Protein AF-A0A1A2YY21-F1 (afdb_monomer_lite)

Sequence (65 aa):
MADADGATVIFLQSHPAWAAARRRDRERHDAMRRHPSFVARRHAAAAGGQVTRNFKVYSSTDTPA

Foldseek 3Di:
DDPDDPDDPDPLVPDPVSVVVVVVVVVVVVVVCPDVVNVLCVVCVVVVHHPDDPDPDDPDPPDDD

pLDDT: mean 75.85, std 12.41, range [40.78, 93.62]

Structure (mmCIF, N/CA/C/O backbone):
data_AF-A0A1A2YY21-F1
#
_entry.id   AF-A0A1A2YY21-F1
#
loop_
_atom_site.group_PDB
_atom_site.id
_atom_site.type_symbol
_atom_site.label_atom_id
_atom_site.label_alt_id
_atom_site.label_comp_id
_atom_site.label_asym_id
_atom_site.label_entity_id
_atom_site.label_seq_id
_atom_site.pdbx_PDB_ins_code
_atom_site.Cartn_x
_atom_site.Cartn_y
_atom_site.Cartn_z
_atom_site.occupancy
_atom_site.B_iso_or_equiv
_atom_site.auth_seq_id
_atom_site.auth_comp_id
_atom_site.auth_asym_id
_atom_site.auth_atom_id
_atom_site.pdbx_PDB_model_num
ATOM 1 N N . MET A 1 1 ? -15.405 -21.712 23.859 1.00 40.78 1 MET A N 1
ATOM 2 C CA . MET A 1 1 ? -14.747 -20.447 24.235 1.00 40.78 1 MET A CA 1
ATOM 3 C C . MET A 1 1 ? -15.758 -19.361 23.962 1.00 40.78 1 MET A C 1
ATOM 5 O O . MET A 1 1 ? -16.108 -19.179 22.808 1.00 4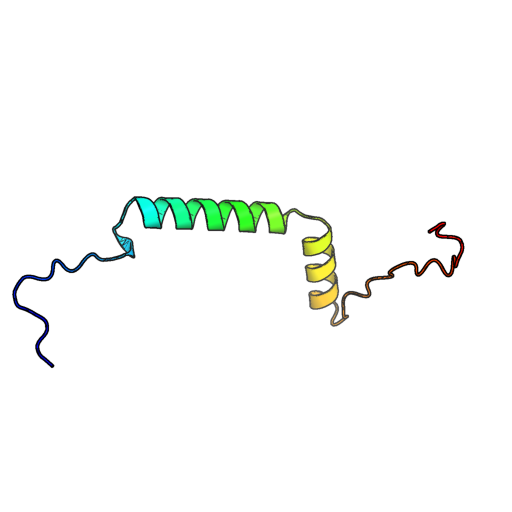0.78 1 MET A O 1
ATOM 9 N N . ALA A 1 2 ? -16.353 -18.820 25.022 1.00 47.84 2 ALA A N 1
ATOM 10 C CA . ALA A 1 2 ? -17.423 -17.839 24.927 1.00 47.84 2 ALA A CA 1
ATOM 11 C C . ALA A 1 2 ? -16.818 -16.483 24.556 1.00 47.84 2 ALA A C 1
ATOM 13 O O . ALA A 1 2 ? -15.959 -15.981 25.283 1.00 47.84 2 ALA A O 1
ATOM 14 N N . ASP A 1 3 ? -17.249 -15.919 23.431 1.00 52.78 3 ASP A N 1
ATOM 15 C CA . ASP A 1 3 ? -17.142 -14.485 23.202 1.00 52.78 3 ASP A CA 1
ATOM 16 C C . ASP A 1 3 ? -17.889 -13.800 24.350 1.00 52.78 3 ASP A C 1
ATOM 18 O O . ASP A 1 3 ? -19.057 -14.089 24.607 1.00 52.78 3 ASP A O 1
ATOM 22 N N . ALA A 1 4 ? -17.175 -12.992 25.128 1.00 59.06 4 ALA A N 1
ATOM 23 C CA . ALA A 1 4 ? -17.740 -12.330 26.291 1.00 59.06 4 ALA A CA 1
ATOM 24 C C . ALA A 1 4 ? -18.876 -11.390 25.851 1.00 59.06 4 ALA A C 1
ATOM 26 O O . ALA A 1 4 ? -18.642 -10.459 25.073 1.00 59.06 4 ALA A O 1
ATOM 27 N N . ASP A 1 5 ? -20.086 -11.637 26.361 1.00 54.78 5 ASP A N 1
ATOM 28 C CA . ASP A 1 5 ? -21.254 -10.764 26.218 1.00 54.78 5 ASP A CA 1
ATOM 29 C C . ASP A 1 5 ? -20.877 -9.339 26.655 1.00 54.78 5 ASP A C 1
ATOM 31 O O . ASP A 1 5 ? -20.700 -9.058 27.841 1.00 54.78 5 ASP A O 1
ATOM 35 N N . GLY A 1 6 ? -20.688 -8.445 25.679 1.00 58.97 6 GLY A N 1
ATOM 36 C CA . GLY A 1 6 ? -20.306 -7.046 25.900 1.00 58.97 6 GLY A CA 1
ATOM 37 C C . GLY A 1 6 ? -19.109 -6.540 25.087 1.00 58.97 6 GLY A C 1
ATOM 38 O O . GLY A 1 6 ? -18.797 -5.352 25.157 1.00 58.97 6 GLY A O 1
ATOM 39 N N . ALA A 1 7 ? -18.433 -7.382 24.298 1.00 64.56 7 ALA A N 1
ATOM 40 C CA . ALA A 1 7 ? -17.352 -6.917 23.429 1.00 64.56 7 ALA A CA 1
ATOM 41 C C . ALA A 1 7 ? -17.893 -6.125 22.219 1.00 64.56 7 ALA A C 1
ATOM 43 O O . ALA A 1 7 ? -18.507 -6.680 21.308 1.00 64.56 7 ALA A O 1
ATOM 44 N N . THR A 1 8 ? -17.636 -4.813 22.180 1.00 68.44 8 THR A N 1
ATOM 45 C CA . THR A 1 8 ? -17.927 -3.968 21.012 1.00 68.44 8 THR A CA 1
ATOM 46 C C . THR A 1 8 ? -17.114 -4.450 19.813 1.00 68.44 8 THR A C 1
ATOM 48 O O . THR A 1 8 ? -15.892 -4.291 19.772 1.00 68.44 8 THR A O 1
ATOM 51 N N . VAL A 1 9 ? -17.788 -5.015 18.811 1.00 68.25 9 VAL A N 1
ATOM 52 C CA . VAL A 1 9 ? -17.163 -5.423 17.548 1.00 68.25 9 VAL A CA 1
ATOM 53 C C . VAL A 1 9 ? -16.760 -4.169 16.773 1.00 68.25 9 VAL A C 1
ATOM 55 O O . VAL A 1 9 ? -17.557 -3.555 16.064 1.00 68.25 9 VAL A O 1
ATOM 58 N N . ILE A 1 10 ? -15.501 -3.759 16.918 1.00 68.25 10 ILE A N 1
ATOM 59 C CA . ILE A 1 10 ? -14.937 -2.666 16.129 1.00 68.25 10 ILE A CA 1
ATOM 60 C C . ILE A 1 10 ? -14.544 -3.234 14.768 1.00 68.25 10 ILE A C 1
ATOM 62 O O . ILE A 1 10 ? -13.495 -3.861 14.607 1.00 68.25 10 ILE A O 1
ATOM 66 N N . PHE A 1 11 ? -15.380 -2.991 13.759 1.00 71.19 11 PHE A N 1
ATOM 67 C CA . PHE A 1 11 ? -15.015 -3.266 12.375 1.00 71.19 11 PHE A CA 1
ATOM 68 C C . PHE A 1 11 ? -13.852 -2.356 11.982 1.00 71.19 11 PHE A C 1
ATOM 70 O O . PHE A 1 11 ? -14.033 -1.157 11.764 1.00 71.19 11 PHE A O 1
ATOM 77 N N . LEU A 1 12 ? -12.653 -2.936 11.860 1.00 74.19 12 LEU A N 1
ATOM 78 C CA . LEU A 1 12 ? -11.427 -2.221 11.485 1.00 74.19 12 LEU A CA 1
ATOM 79 C C . LEU A 1 12 ? -11.634 -1.348 10.238 1.00 74.19 12 LEU A C 1
ATOM 81 O O . LEU A 1 12 ? -11.117 -0.240 10.158 1.00 74.19 12 LEU A O 1
ATOM 85 N N . GLN A 1 13 ? -12.448 -1.834 9.298 1.00 70.75 13 GLN A N 1
ATOM 86 C CA . GLN A 1 13 ? -12.729 -1.176 8.026 1.00 70.75 13 GLN A CA 1
ATOM 87 C C . GLN A 1 13 ? -13.497 0.147 8.170 1.00 70.75 13 GLN A C 1
ATOM 89 O O . GLN A 1 13 ? -13.321 1.060 7.364 1.00 70.75 13 GL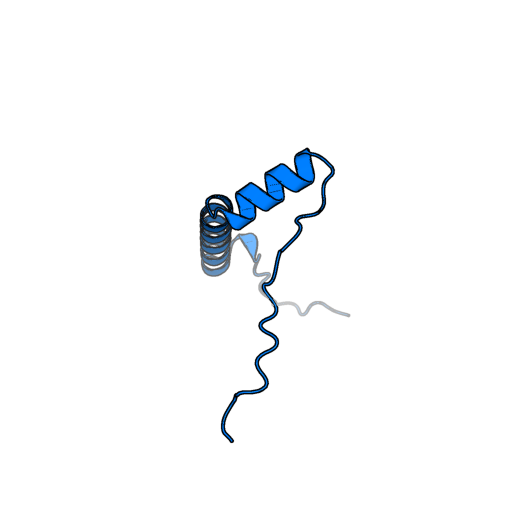N A O 1
ATOM 94 N N . SER A 1 14 ? -14.305 0.263 9.223 1.00 77.12 14 SER A N 1
ATOM 95 C CA . SER A 1 14 ? -15.109 1.446 9.539 1.00 77.12 14 SER A CA 1
ATOM 96 C C . SER A 1 14 ? -14.356 2.441 10.427 1.00 77.12 14 SER A C 1
ATOM 98 O O . SER A 1 14 ? -14.861 3.527 10.705 1.00 77.12 14 SER A O 1
ATOM 100 N N . HIS A 1 15 ? -13.148 2.094 10.890 1.00 83.50 15 HIS A N 1
ATOM 101 C CA . HIS A 1 15 ? -12.401 2.931 11.818 1.00 83.50 15 HIS A CA 1
ATOM 102 C C . HIS A 1 15 ? -11.689 4.079 11.075 1.00 83.50 15 HIS A C 1
ATOM 104 O O . HIS A 1 15 ? -10.890 3.827 10.165 1.00 83.50 15 HIS A O 1
ATOM 110 N N . PRO A 1 16 ? -11.877 5.351 11.476 1.00 83.12 16 PRO A N 1
ATOM 111 C CA . PRO A 1 16 ? -11.310 6.498 10.761 1.00 83.12 16 PRO A CA 1
ATOM 112 C C . PRO A 1 16 ? -9.776 6.468 10.710 1.00 83.12 16 PRO A C 1
ATOM 114 O O . PRO A 1 16 ? -9.184 6.784 9.677 1.00 83.12 16 PRO A O 1
ATOM 117 N N . ALA A 1 17 ? -9.123 6.014 11.786 1.00 88.00 17 ALA A N 1
ATOM 118 C CA . ALA A 1 17 ? -7.669 5.829 11.807 1.00 88.00 17 ALA A CA 1
ATOM 119 C C . ALA A 1 17 ? -7.189 4.769 10.795 1.00 88.00 17 ALA A C 1
ATOM 121 O O . ALA A 1 17 ? -6.168 4.961 10.137 1.00 88.00 17 ALA A O 1
ATOM 122 N N . TRP A 1 18 ? -7.946 3.683 10.613 1.00 84.75 18 TRP A N 1
ATOM 123 C CA . TRP A 1 18 ? -7.624 2.648 9.631 1.00 84.75 18 TRP A CA 1
ATOM 124 C C . TRP A 1 18 ? -7.815 3.161 8.201 1.00 84.75 18 TRP A C 1
ATOM 126 O O . TRP A 1 18 ? -6.945 2.971 7.351 1.00 84.75 18 TRP A O 1
ATOM 136 N N . ALA A 1 19 ? -8.895 3.904 7.945 1.00 87.25 19 ALA A N 1
ATOM 137 C CA . ALA A 1 19 ? -9.118 4.549 6.655 1.00 87.25 19 ALA A CA 1
ATOM 138 C C . ALA A 1 19 ? -8.001 5.557 6.314 1.00 87.25 19 ALA A C 1
ATOM 140 O O . ALA A 1 19 ? -7.527 5.596 5.177 1.00 87.25 19 ALA A O 1
ATOM 141 N N . ALA A 1 20 ? -7.536 6.340 7.295 1.00 88.81 20 ALA A N 1
ATOM 142 C CA . ALA A 1 20 ? -6.410 7.258 7.126 1.00 88.81 20 ALA A CA 1
ATOM 143 C C . ALA A 1 20 ? -5.092 6.518 6.840 1.00 88.81 20 ALA A C 1
ATOM 145 O O . ALA A 1 20 ? -4.376 6.883 5.905 1.00 88.81 20 ALA A O 1
ATOM 146 N N . ALA A 1 21 ? -4.802 5.437 7.572 1.00 89.94 21 ALA A N 1
ATOM 147 C CA . ALA A 1 21 ? -3.639 4.589 7.315 1.00 89.94 21 ALA A CA 1
ATOM 148 C C . ALA A 1 21 ? -3.681 3.977 5.905 1.00 89.94 21 ALA A C 1
ATOM 150 O O . ALA A 1 21 ? -2.682 4.000 5.186 1.00 89.94 21 ALA A O 1
ATOM 151 N N . ARG A 1 22 ? -4.855 3.507 5.461 1.00 90.44 22 ARG A N 1
ATOM 152 C CA . ARG A 1 22 ? -5.046 2.948 4.116 1.00 90.44 22 ARG A CA 1
ATOM 153 C C . ARG A 1 22 ? -4.849 3.988 3.014 1.00 90.44 22 ARG A C 1
ATOM 155 O O . ARG A 1 22 ? -4.300 3.650 1.967 1.00 90.44 22 ARG A O 1
ATOM 162 N N . ARG A 1 23 ? -5.273 5.239 3.229 1.00 90.19 23 ARG A N 1
ATOM 163 C CA . ARG A 1 23 ? -4.996 6.347 2.297 1.00 90.19 23 ARG A CA 1
ATOM 164 C C . ARG A 1 23 ? -3.498 6.616 2.182 1.00 90.19 23 ARG A C 1
ATOM 166 O O . ARG A 1 23 ? -2.975 6.592 1.073 1.00 90.19 23 ARG A O 1
ATOM 173 N N . ARG A 1 24 ? -2.799 6.753 3.312 1.00 91.50 24 ARG A N 1
ATOM 174 C CA . ARG A 1 24 ? -1.346 6.981 3.339 1.00 91.50 24 ARG A CA 1
ATOM 175 C C . ARG A 1 24 ? -0.561 5.856 2.658 1.00 91.50 24 ARG A C 1
ATOM 177 O O . ARG A 1 24 ? 0.414 6.114 1.957 1.00 91.50 24 ARG A O 1
ATOM 184 N N . ASP A 1 25 ? -0.987 4.610 2.847 1.00 91.94 25 ASP A N 1
ATOM 185 C CA . ASP A 1 25 ? -0.390 3.451 2.180 1.00 91.94 25 ASP A CA 1
ATOM 186 C C . ASP A 1 25 ? -0.551 3.515 0.650 1.00 91.94 25 ASP A C 1
ATOM 188 O O . ASP A 1 25 ? 0.406 3.275 -0.087 1.00 91.94 25 ASP A O 1
ATOM 192 N N . ARG A 1 26 ? -1.732 3.913 0.157 1.00 92.06 26 ARG A N 1
ATOM 193 C CA . ARG A 1 26 ? -1.966 4.127 -1.283 1.00 92.06 26 ARG A CA 1
ATOM 194 C C . ARG A 1 26 ? -1.088 5.244 -1.839 1.00 92.06 26 ARG A C 1
ATOM 196 O O . ARG A 1 26 ? -0.417 5.035 -2.843 1.00 92.06 26 ARG A O 1
ATOM 203 N N . GLU A 1 27 ? -1.027 6.385 -1.159 1.00 93.62 27 GLU A N 1
ATOM 204 C CA . GLU A 1 27 ? -0.184 7.518 -1.563 1.00 93.62 27 GLU A CA 1
ATOM 205 C C . GLU A 1 27 ? 1.296 7.130 -1.628 1.00 93.62 27 GLU A C 1
ATOM 207 O O . GLU A 1 27 ? 1.991 7.463 -2.590 1.00 93.62 27 GLU A O 1
ATOM 212 N N . ARG A 1 28 ? 1.777 6.369 -0.637 1.00 91.50 28 ARG A N 1
ATOM 213 C CA . ARG A 1 28 ? 3.145 5.845 -0.627 1.00 91.50 28 ARG A CA 1
ATOM 214 C C . ARG A 1 28 ? 3.387 4.910 -1.806 1.00 91.50 28 ARG A C 1
ATOM 216 O O . ARG A 1 28 ? 4.412 5.040 -2.472 1.00 91.50 28 ARG A O 1
ATOM 223 N N . HIS A 1 29 ? 2.467 3.988 -2.081 1.00 90.31 29 HIS A N 1
ATOM 224 C CA . HIS A 1 29 ? 2.581 3.095 -3.230 1.00 90.31 29 HIS A CA 1
ATOM 225 C C . HIS A 1 29 ? 2.596 3.862 -4.554 1.00 90.31 29 HIS A C 1
ATOM 227 O O . HIS A 1 29 ? 3.423 3.561 -5.413 1.00 90.31 29 HIS A O 1
ATOM 233 N N . ASP A 1 30 ? 1.756 4.881 -4.714 1.00 91.06 30 ASP A N 1
ATOM 234 C CA . ASP A 1 30 ? 1.732 5.706 -5.923 1.00 91.06 30 ASP A CA 1
ATOM 235 C C . ASP A 1 30 ? 3.002 6.550 -6.074 1.00 91.06 30 ASP A C 1
ATOM 237 O O . ASP A 1 30 ? 3.547 6.659 -7.174 1.00 91.06 30 ASP A O 1
ATOM 241 N N . ALA A 1 31 ? 3.541 7.089 -4.979 1.00 90.12 31 ALA A N 1
ATOM 242 C CA . ALA A 1 31 ? 4.845 7.745 -4.983 1.00 90.12 31 ALA A CA 1
ATOM 243 C C . ALA A 1 31 ? 5.967 6.765 -5.375 1.00 90.12 31 ALA A C 1
ATOM 245 O O . ALA A 1 31 ? 6.774 7.066 -6.255 1.00 90.12 31 ALA A O 1
ATOM 246 N N . MET A 1 32 ? 5.978 5.559 -4.797 1.00 89.88 32 MET A N 1
ATOM 247 C CA . MET A 1 32 ? 6.942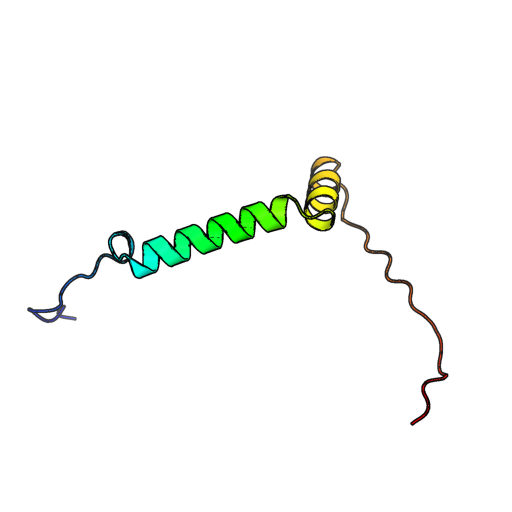 4.508 -5.140 1.00 89.88 32 MET A CA 1
ATOM 248 C C . MET A 1 32 ? 6.816 4.060 -6.599 1.00 89.88 32 MET A C 1
ATOM 250 O O . MET A 1 32 ? 7.830 3.774 -7.230 1.00 89.88 32 MET A O 1
ATOM 254 N N . ARG A 1 33 ? 5.605 4.040 -7.167 1.00 87.31 33 ARG A N 1
ATOM 255 C CA . ARG A 1 33 ? 5.368 3.688 -8.575 1.00 87.31 33 ARG A CA 1
ATOM 256 C C . ARG A 1 33 ? 5.995 4.671 -9.558 1.00 87.31 33 ARG A C 1
ATOM 258 O O . ARG A 1 33 ? 6.394 4.258 -10.644 1.00 87.31 33 ARG A O 1
ATOM 265 N N . ARG A 1 34 ? 6.097 5.946 -9.180 1.00 89.19 34 ARG A N 1
ATOM 266 C CA . ARG A 1 34 ? 6.762 6.990 -9.977 1.00 89.19 34 ARG A CA 1
ATOM 267 C C . ARG A 1 34 ? 8.286 6.935 -9.866 1.00 89.19 34 ARG A C 1
ATOM 269 O O . ARG A 1 34 ? 8.973 7.586 -10.644 1.00 89.19 34 ARG A O 1
ATOM 276 N N . HIS A 1 35 ? 8.826 6.170 -8.917 1.00 88.94 35 HIS A N 1
ATOM 277 C CA . HIS A 1 35 ? 10.263 6.096 -8.706 1.00 88.94 35 HIS A CA 1
ATOM 278 C C . HIS A 1 35 ? 10.952 5.341 -9.861 1.00 88.94 35 HIS A C 1
ATOM 280 O O . HIS A 1 35 ? 10.498 4.256 -10.244 1.00 88.94 35 HIS A O 1
ATOM 286 N N . PRO A 1 36 ? 12.089 5.837 -10.385 1.00 85.69 36 PRO A N 1
ATOM 287 C CA . PRO A 1 36 ? 12.776 5.225 -11.524 1.00 85.69 36 PRO A CA 1
ATOM 288 C C . PRO A 1 36 ? 13.194 3.773 -11.267 1.00 85.69 36 PRO A C 1
ATOM 290 O O . PRO A 1 36 ? 13.125 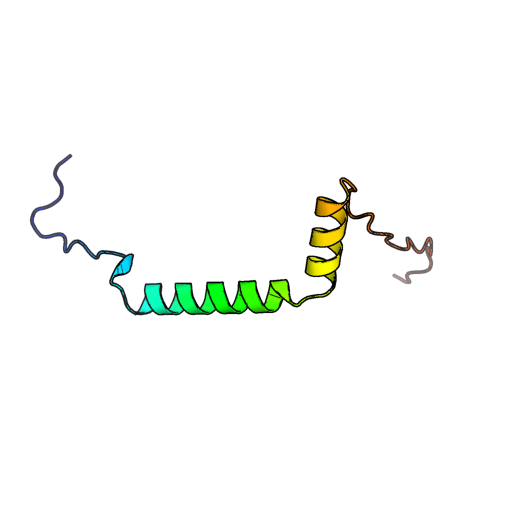2.946 -12.170 1.00 85.69 36 PRO A O 1
ATOM 293 N N . SER A 1 37 ? 13.553 3.413 -10.029 1.00 82.88 37 SER A N 1
ATOM 294 C CA . SER A 1 37 ? 13.873 2.016 -9.686 1.00 82.88 37 SER A CA 1
ATOM 295 C C . SER A 1 37 ? 12.671 1.073 -9.808 1.00 82.88 37 SER A C 1
ATOM 297 O O . SER A 1 37 ? 12.838 -0.091 -10.174 1.00 82.88 37 SER A O 1
ATOM 299 N N . PHE A 1 38 ? 11.459 1.561 -9.524 1.00 83.19 38 PHE A N 1
ATOM 300 C CA . PHE A 1 38 ? 10.234 0.788 -9.692 1.00 83.19 38 PHE A CA 1
ATOM 301 C C . PHE A 1 38 ? 9.895 0.642 -11.174 1.00 83.19 38 PHE A C 1
ATOM 303 O O . PHE A 1 38 ? 9.585 -0.460 -11.618 1.00 83.19 38 PHE A O 1
ATOM 310 N N . VAL A 1 39 ? 10.018 1.725 -11.945 1.00 84.00 39 VAL A N 1
ATOM 311 C CA . VAL A 1 39 ? 9.823 1.720 -13.402 1.00 84.00 39 VAL A CA 1
ATOM 312 C C . VAL A 1 39 ? 10.805 0.755 -14.074 1.00 84.00 39 VAL A C 1
ATOM 314 O O . VAL A 1 39 ? 10.372 -0.149 -14.785 1.00 84.00 39 VAL A O 1
ATOM 317 N N . ALA A 1 40 ? 12.102 0.852 -13.770 1.00 82.56 40 ALA A N 1
ATO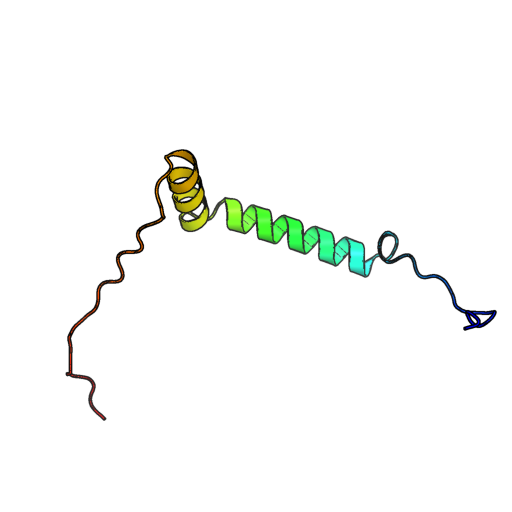M 318 C CA . ALA A 1 40 ? 13.130 -0.056 -14.281 1.00 82.56 40 ALA A CA 1
ATOM 319 C C . ALA A 1 40 ? 12.846 -1.520 -13.909 1.00 82.56 40 ALA A C 1
ATOM 321 O O . ALA A 1 40 ? 12.935 -2.406 -14.757 1.00 82.56 40 ALA A O 1
ATOM 322 N N . ARG A 1 41 ? 12.422 -1.781 -12.663 1.00 81.19 41 ARG A N 1
ATOM 323 C CA . ARG A 1 41 ? 12.007 -3.123 -12.231 1.00 81.19 41 ARG A CA 1
ATOM 324 C C . ARG A 1 41 ? 10.785 -3.633 -12.986 1.00 81.19 41 ARG A C 1
ATOM 326 O O . ARG A 1 41 ? 10.748 -4.810 -13.334 1.00 81.19 41 ARG A O 1
ATOM 333 N N . ARG A 1 42 ? 9.803 -2.769 -13.245 1.00 83.31 42 ARG A N 1
ATOM 334 C CA . ARG A 1 42 ? 8.598 -3.115 -14.004 1.00 83.31 42 ARG A CA 1
ATOM 335 C C . ARG A 1 42 ? 8.934 -3.459 -15.454 1.00 83.31 42 ARG A C 1
ATOM 337 O O . ARG A 1 42 ? 8.413 -4.443 -15.963 1.00 83.31 42 ARG A O 1
ATOM 344 N N . HIS A 1 43 ? 9.811 -2.689 -16.095 1.00 81.75 43 HIS A N 1
ATOM 345 C CA . HIS A 1 43 ? 10.268 -2.967 -17.458 1.00 81.75 43 HIS A CA 1
ATOM 346 C C . HIS A 1 43 ? 11.080 -4.260 -17.550 1.00 81.75 43 HIS A C 1
ATOM 348 O O . HIS A 1 43 ? 10.822 -5.058 -18.442 1.00 81.75 43 HIS A O 1
ATOM 354 N N . ALA A 1 44 ? 11.994 -4.507 -16.607 1.00 78.00 44 ALA A N 1
ATOM 355 C CA . ALA A 1 44 ? 12.752 -5.756 -16.562 1.00 78.00 44 ALA A CA 1
ATOM 356 C C . ALA A 1 44 ? 11.822 -6.974 -16.417 1.00 78.00 44 ALA A C 1
ATOM 358 O O . ALA A 1 44 ? 11.909 -7.910 -17.206 1.00 78.00 44 ALA A O 1
ATOM 359 N N . ALA A 1 45 ? 10.857 -6.911 -15.489 1.00 78.12 45 ALA A N 1
ATOM 360 C CA . ALA A 1 45 ? 9.867 -7.971 -15.305 1.00 78.12 45 ALA A CA 1
ATOM 361 C C . ALA A 1 45 ? 9.002 -8.205 -16.559 1.00 78.12 45 ALA A C 1
ATOM 363 O O . ALA A 1 45 ? 8.733 -9.351 -16.903 1.00 78.12 45 ALA A O 1
ATOM 364 N N . ALA A 1 46 ? 8.598 -7.141 -17.263 1.00 79.00 46 ALA A N 1
ATOM 365 C CA . ALA A 1 46 ? 7.842 -7.247 -18.515 1.00 79.00 46 ALA A CA 1
ATOM 366 C C . ALA A 1 46 ? 8.674 -7.831 -19.673 1.00 79.00 46 ALA A C 1
ATOM 368 O O . ALA A 1 46 ? 8.123 -8.495 -20.544 1.00 79.00 46 ALA A O 1
ATOM 369 N N . ALA A 1 47 ? 9.990 -7.612 -19.670 1.00 78.88 47 ALA A N 1
ATOM 370 C CA . ALA A 1 47 ? 10.927 -8.163 -20.647 1.00 78.88 47 ALA A CA 1
ATOM 371 C C . ALA A 1 47 ? 11.424 -9.582 -20.294 1.00 78.88 47 ALA A C 1
ATOM 373 O O . ALA A 1 47 ? 12.309 -10.099 -20.969 1.00 78.88 47 ALA A O 1
ATOM 374 N N . GLY A 1 48 ? 10.905 -10.205 -19.225 1.00 75.56 48 GLY A N 1
ATOM 375 C CA . GLY A 1 48 ? 11.355 -11.520 -18.749 1.00 75.56 48 GLY A CA 1
ATOM 376 C C . GLY A 1 48 ? 12.757 -11.524 -18.122 1.00 75.56 48 GLY A C 1
ATOM 377 O O . GLY A 1 48 ? 13.305 -12.587 -17.847 1.00 75.56 48 GLY A O 1
ATOM 378 N N . GLY A 1 49 ? 13.344 -10.346 -17.890 1.00 66.12 49 GLY A N 1
ATOM 379 C CA . GLY A 1 49 ? 14.691 -10.172 -17.356 1.00 66.12 49 GLY A CA 1
ATOM 380 C C . GLY A 1 49 ? 14.702 -9.835 -15.865 1.00 66.12 49 GLY A C 1
ATOM 381 O O . GLY A 1 49 ? 13.863 -9.092 -15.351 1.00 66.12 49 GLY A O 1
ATOM 382 N N . GLN A 1 50 ? 15.697 -10.347 -15.145 1.00 63.22 50 GLN A N 1
ATOM 383 C CA . GLN A 1 50 ? 15.950 -9.954 -13.760 1.00 63.22 50 GLN A CA 1
ATOM 384 C C . GLN A 1 50 ? 16.625 -8.571 -13.724 1.00 63.22 50 GLN A C 1
ATOM 386 O O . GLN A 1 50 ? 17.449 -8.245 -14.575 1.00 63.22 50 GLN A O 1
ATOM 391 N N . VAL A 1 51 ? 16.280 -7.731 -12.742 1.00 62.03 51 VAL A N 1
ATOM 392 C CA . VAL A 1 51 ? 16.919 -6.414 -12.569 1.00 62.03 51 VAL A CA 1
ATOM 393 C C . VAL A 1 51 ? 18.368 -6.609 -12.126 1.00 62.03 51 VAL A C 1
ATOM 395 O O . VAL A 1 51 ? 18.624 -6.817 -10.938 1.00 62.03 51 VAL A O 1
ATOM 398 N N . THR A 1 52 ? 19.315 -6.516 -13.056 1.00 65.25 52 THR A N 1
ATOM 399 C CA . THR A 1 52 ? 20.747 -6.575 -12.743 1.00 65.25 52 THR A CA 1
ATOM 400 C C . THR A 1 52 ? 21.174 -5.268 -12.082 1.00 65.25 52 THR A C 1
ATOM 402 O O . THR A 1 52 ? 21.232 -4.211 -12.710 1.00 65.25 52 THR A O 1
ATOM 405 N N . ARG A 1 53 ? 21.426 -5.317 -10.771 1.00 66.50 53 ARG A N 1
ATOM 406 C CA . ARG A 1 53 ? 21.958 -4.183 -10.010 1.00 66.50 53 ARG A CA 1
ATOM 407 C C . ARG A 1 53 ? 23.478 -4.242 -10.059 1.00 66.50 53 ARG A C 1
ATOM 409 O O . ARG A 1 53 ? 24.085 -5.016 -9.326 1.00 66.50 53 ARG A O 1
ATOM 416 N N . ASN A 1 54 ? 24.080 -3.417 -10.908 1.00 67.25 54 ASN A N 1
ATOM 417 C CA . ASN A 1 54 ? 25.532 -3.275 -10.965 1.00 67.25 54 ASN A CA 1
ATOM 418 C C . ASN A 1 54 ? 26.010 -2.452 -9.767 1.00 67.25 54 ASN A C 1
ATOM 420 O O . ASN A 1 54 ? 26.156 -1.233 -9.846 1.00 67.25 54 ASN A O 1
ATOM 424 N N . PHE A 1 55 ? 26.222 -3.117 -8.634 1.00 70.62 55 PHE A N 1
ATOM 425 C CA . PHE A 1 55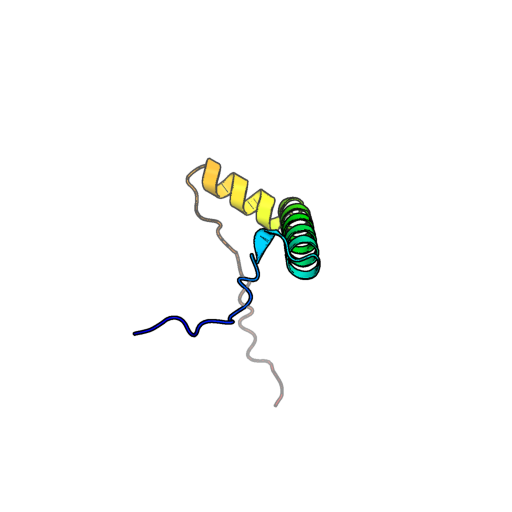 ? 26.949 -2.514 -7.528 1.00 70.62 55 PHE A CA 1
ATOM 426 C C . PHE A 1 55 ? 28.425 -2.457 -7.909 1.00 70.62 55 PHE A C 1
ATOM 428 O O . PHE A 1 55 ? 29.064 -3.486 -8.125 1.00 70.62 55 PHE A O 1
ATOM 435 N N . LYS A 1 56 ? 28.962 -1.242 -8.029 1.00 73.06 56 LYS A N 1
ATOM 436 C CA . LYS A 1 56 ? 30.390 -1.040 -8.253 1.00 73.06 56 LYS A CA 1
ATOM 437 C C . LYS A 1 56 ? 31.111 -1.372 -6.949 1.00 73.06 56 LYS A C 1
ATOM 439 O O . LYS A 1 56 ? 31.088 -0.583 -6.010 1.00 73.06 56 LYS A O 1
ATOM 444 N N . VAL A 1 57 ? 31.682 -2.570 -6.876 1.00 71.56 57 VAL A N 1
ATOM 445 C CA . VAL A 1 57 ? 32.560 -2.964 -5.774 1.00 71.56 57 VAL A CA 1
ATOM 446 C C . VAL A 1 57 ? 33.857 -2.182 -5.943 1.00 71.56 57 VAL A C 1
ATOM 448 O O . VAL A 1 57 ? 34.590 -2.388 -6.907 1.00 71.56 57 VAL A O 1
ATOM 451 N N . TYR A 1 58 ? 34.111 -1.244 -5.036 1.00 63.03 58 TYR A N 1
ATOM 452 C CA . TYR A 1 58 ? 35.411 -0.597 -4.933 1.00 63.03 58 TYR A CA 1
ATOM 453 C C . TYR A 1 58 ? 36.299 -1.498 -4.077 1.00 63.03 58 TYR A C 1
ATOM 455 O O . TYR A 1 58 ? 36.022 -1.706 -2.901 1.00 63.03 58 TYR A O 1
ATOM 463 N N . SER A 1 59 ? 37.358 -2.047 -4.666 1.00 67.38 59 SER A N 1
ATOM 464 C CA . SER A 1 59 ? 38.334 -2.924 -4.006 1.00 67.38 59 SER A CA 1
ATOM 465 C C . SER A 1 59 ? 39.319 -2.170 -3.099 1.00 67.38 59 SER A C 1
ATOM 467 O O . SER A 1 59 ? 40.427 -2.647 -2.874 1.00 67.38 59 SER A O 1
ATOM 469 N N . SER A 1 60 ? 38.972 -0.966 -2.637 1.00 66.69 60 SER A N 1
ATOM 470 C CA . SER A 1 60 ? 39.901 -0.143 -1.865 1.00 66.69 60 SER A CA 1
ATOM 471 C C . SER A 1 60 ? 40.016 -0.690 -0.443 1.00 66.69 60 SER A C 1
ATOM 473 O O . SER A 1 60 ? 39.062 -0.655 0.328 1.00 66.69 60 SER A O 1
ATOM 475 N N . THR A 1 61 ? 41.204 -1.189 -0.108 1.00 68.38 61 THR A N 1
ATOM 476 C CA . THR A 1 61 ? 41.630 -1.527 1.257 1.00 68.38 61 THR A CA 1
ATOM 477 C C . THR A 1 61 ? 42.102 -0.294 2.037 1.00 68.38 61 THR A C 1
ATOM 479 O O . THR A 1 61 ? 42.717 -0.437 3.086 1.00 68.38 61 THR A O 1
ATOM 482 N N . ASP A 1 62 ? 41.831 0.914 1.539 1.00 63.97 62 ASP A N 1
ATOM 483 C CA . ASP A 1 62 ? 42.389 2.174 2.040 1.00 63.97 62 ASP A CA 1
ATOM 484 C C . ASP A 1 62 ? 41.409 2.881 2.996 1.00 63.97 62 ASP A C 1
ATOM 486 O O . ASP A 1 62 ? 41.135 4.075 2.892 1.00 63.97 62 ASP A O 1
ATOM 490 N N . THR A 1 63 ? 40.795 2.107 3.900 1.00 62.25 63 THR A N 1
ATOM 491 C CA . THR A 1 63 ? 39.985 2.656 4.999 1.00 62.25 63 THR A CA 1
ATOM 492 C C . THR A 1 63 ? 40.892 2.796 6.224 1.00 62.25 63 THR A C 1
ATOM 494 O O . THR A 1 63 ? 41.263 1.766 6.790 1.00 62.25 63 THR A O 1
ATOM 497 N N . PRO A 1 64 ? 41.299 4.015 6.631 1.00 64.75 64 PRO A N 1
ATOM 498 C CA . PRO A 1 64 ? 42.097 4.191 7.839 1.00 64.75 64 PRO A CA 1
ATOM 499 C C . PRO A 1 64 ? 41.260 3.863 9.086 1.00 64.75 64 PRO A C 1
ATOM 501 O O . PRO A 1 64 ? 40.064 4.161 9.125 1.00 64.75 64 PRO A O 1
ATOM 504 N N . ALA A 1 65 ? 41.907 3.203 10.053 1.00 63.94 65 ALA A N 1
ATOM 505 C CA . ALA A 1 65 ? 41.332 2.713 11.309 1.00 63.94 65 ALA A CA 1
ATOM 506 C C . ALA A 1 65 ? 40.968 3.830 12.299 1.00 63.94 65 ALA A C 1
ATOM 508 O O . ALA A 1 65 ? 41.652 4.880 12.286 1.00 63.94 65 ALA A O 1
#

Radius of gyration: 23.43 Å; chains: 1; bounding box: 64×28×47 Å

Secondary structure (DSSP, 8-state):
-PPPTT-----GGG-HHHHHHHHHHHHHHHHHHTSHHHHHHHHHHHTT-----------------